Protein AF-A0A529M7X3-F1 (afdb_monomer)

Mean predicted aligned error: 7.52 Å

pLDDT: mean 83.9, std 5.98, range [56.28, 91.5]

Radius of gyration: 19.2 Å; Cα contacts (8 Å, |Δi|>4): 50; chains: 1; bounding box: 50×34×47 Å

Structure (mmCIF, N/CA/C/O backbone):
data_AF-A0A529M7X3-F1
#
_entry.id   AF-A0A529M7X3-F1
#
loop_
_atom_site.group_PDB
_atom_site.id
_atom_site.type_symbol
_atom_site.label_atom_id
_atom_site.label_alt_id
_atom_site.label_comp_id
_atom_site.label_asym_id
_atom_site.label_entity_id
_atom_site.label_seq_id
_atom_site.pdbx_PDB_ins_code
_atom_site.Cartn_x
_atom_site.Cartn_y
_atom_site.Cartn_z
_atom_site.occupancy
_atom_site.B_iso_or_equiv
_atom_site.auth_seq_id
_atom_site.auth_comp_id
_atom_site.auth_asym_id
_atom_site.auth_atom_id
_atom_site.pdbx_PDB_model_num
ATOM 1 N N . MET A 1 1 ? -24.847 9.135 14.901 1.00 61.00 1 MET A N 1
ATOM 2 C CA . MET A 1 1 ? -24.139 7.971 14.310 1.00 61.00 1 MET A CA 1
ATOM 3 C C . MET A 1 1 ? -24.083 7.986 12.780 1.00 61.00 1 MET A C 1
ATOM 5 O O . MET A 1 1 ? -23.051 7.613 12.243 1.00 61.00 1 MET A O 1
ATOM 9 N N . ALA A 1 2 ? -25.117 8.455 12.066 1.00 72.12 2 ALA A N 1
ATOM 10 C CA . ALA A 1 2 ? -25.118 8.486 10.595 1.00 72.12 2 ALA A CA 1
ATOM 11 C C . ALA A 1 2 ? -23.957 9.291 9.964 1.00 72.12 2 ALA A C 1
ATOM 13 O O . ALA A 1 2 ? -23.394 8.851 8.969 1.00 72.12 2 ALA A O 1
ATOM 14 N N . GLY A 1 3 ? -23.546 10.415 10.570 1.00 81.12 3 GLY A N 1
ATOM 15 C CA . GLY A 1 3 ? -22.423 11.227 10.072 1.00 81.12 3 GLY A CA 1
ATOM 16 C C . GLY A 1 3 ? -21.061 10.520 10.128 1.00 81.12 3 GLY A C 1
ATOM 17 O O . GLY A 1 3 ? -20.317 10.549 9.155 1.00 81.12 3 GLY A O 1
ATOM 18 N N . LEU A 1 4 ? -20.764 9.808 11.222 1.00 80.44 4 LEU A N 1
ATOM 19 C CA . LEU A 1 4 ? -19.518 9.038 11.367 1.00 80.44 4 LEU A CA 1
ATOM 20 C C . LEU A 1 4 ? -19.457 7.867 10.376 1.00 80.44 4 LEU A C 1
ATOM 22 O O . LEU A 1 4 ? -18.415 7.596 9.785 1.00 80.44 4 LEU A O 1
ATOM 26 N N . LEU A 1 5 ? -20.598 7.214 10.138 1.00 81.06 5 LEU A N 1
ATOM 27 C CA . LEU A 1 5 ? -20.712 6.145 9.144 1.00 81.06 5 LEU A CA 1
ATOM 28 C C . LEU A 1 5 ? -20.571 6.673 7.708 1.00 81.06 5 LEU A C 1
ATOM 30 O O . LEU A 1 5 ? -19.985 6.000 6.863 1.00 81.06 5 LEU A O 1
ATOM 34 N N . ALA A 1 6 ? -21.078 7.873 7.417 1.00 81.62 6 ALA A N 1
ATOM 35 C CA . ALA A 1 6 ? -20.906 8.510 6.111 1.00 81.62 6 ALA A CA 1
ATOM 36 C C . ALA A 1 6 ? -19.438 8.892 5.847 1.00 81.62 6 ALA A C 1
ATOM 38 O O . ALA A 1 6 ? -18.939 8.692 4.736 1.00 81.62 6 ALA A O 1
ATOM 39 N N . LEU A 1 7 ? -18.733 9.377 6.874 1.00 85.12 7 LEU A N 1
ATOM 40 C CA . LEU A 1 7 ? -17.304 9.683 6.802 1.00 85.12 7 LEU A CA 1
ATOM 41 C C . LEU A 1 7 ? -16.473 8.420 6.527 1.00 85.12 7 LEU A C 1
ATOM 43 O O . LEU A 1 7 ? -15.703 8.398 5.570 1.00 85.12 7 LEU A O 1
ATOM 47 N N . SER A 1 8 ? -16.702 7.343 7.287 1.00 85.25 8 SER A N 1
ATOM 48 C CA . SER A 1 8 ? -16.041 6.046 7.067 1.00 85.25 8 SER A CA 1
ATOM 49 C C . SER A 1 8 ? -16.250 5.529 5.642 1.00 85.25 8 SER A C 1
ATOM 51 O O . SER A 1 8 ? -15.278 5.219 4.961 1.00 85.25 8 SER A O 1
ATOM 53 N N . ARG A 1 9 ? -17.486 5.552 5.126 1.00 84.25 9 ARG A N 1
ATOM 54 C CA . ARG A 1 9 ? -17.767 5.126 3.743 1.00 84.25 9 ARG A CA 1
ATOM 55 C C . ARG A 1 9 ? -17.049 5.971 2.695 1.00 84.25 9 ARG A C 1
ATOM 57 O O . ARG A 1 9 ? -16.727 5.471 1.622 1.00 84.25 9 ARG A O 1
ATOM 64 N N . THR A 1 10 ? -16.836 7.255 2.972 1.00 85.62 10 THR A N 1
ATOM 65 C CA . THR A 1 10 ? -16.115 8.147 2.058 1.00 85.62 10 THR A CA 1
ATOM 66 C C . THR A 1 10 ? -14.634 7.783 2.018 1.00 85.62 10 THR A C 1
ATOM 68 O O . THR A 1 10 ? -14.084 7.614 0.932 1.00 85.62 10 THR A O 1
ATOM 71 N N . ILE A 1 11 ? -14.020 7.569 3.184 1.00 84.88 11 ILE A N 1
ATOM 72 C CA . ILE A 1 11 ? -12.630 7.106 3.305 1.00 84.88 11 ILE A CA 1
ATOM 73 C C . ILE A 1 11 ? -12.457 5.755 2.599 1.00 84.88 11 ILE A C 1
ATOM 75 O O . ILE A 1 11 ? -11.538 5.578 1.803 1.00 84.88 11 ILE A O 1
ATOM 79 N N . ASP A 1 12 ? -13.395 4.833 2.805 1.00 84.38 12 ASP A N 1
ATOM 80 C CA . ASP A 1 12 ? -13.380 3.508 2.189 1.00 84.38 12 ASP A CA 1
ATOM 81 C C . ASP A 1 12 ? -13.433 3.547 0.660 1.00 84.38 12 ASP A C 1
ATOM 83 O O . ASP A 1 12 ? -12.775 2.728 0.013 1.00 84.38 12 ASP A O 1
ATOM 87 N N . ARG A 1 13 ? -14.201 4.482 0.084 1.00 85.31 13 ARG A N 1
ATOM 88 C CA . ARG A 1 13 ? -14.265 4.689 -1.372 1.00 85.31 13 ARG A CA 1
ATOM 89 C C . ARG A 1 13 ? -12.984 5.298 -1.918 1.00 85.31 13 ARG A C 1
ATOM 91 O O . ARG A 1 13 ? -12.539 4.893 -2.987 1.00 85.31 13 ARG A O 1
ATOM 98 N N . ILE A 1 14 ? -12.402 6.259 -1.202 1.00 86.62 14 ILE A N 1
ATOM 99 C CA . ILE A 1 14 ? -11.127 6.871 -1.591 1.00 86.62 14 ILE A CA 1
ATOM 100 C C . ILE A 1 14 ? -10.028 5.802 -1.587 1.00 86.62 14 ILE A C 1
ATOM 102 O O . ILE A 1 14 ? -9.314 5.667 -2.578 1.00 86.62 14 ILE A O 1
ATOM 106 N N . ASN A 1 15 ? -9.959 4.980 -0.538 1.00 85.38 15 ASN A N 1
ATOM 107 C CA . ASN A 1 15 ? -9.000 3.878 -0.447 1.00 85.38 15 ASN A CA 1
ATOM 108 C C . ASN A 1 15 ? -9.199 2.837 -1.558 1.00 85.38 15 ASN A C 1
ATOM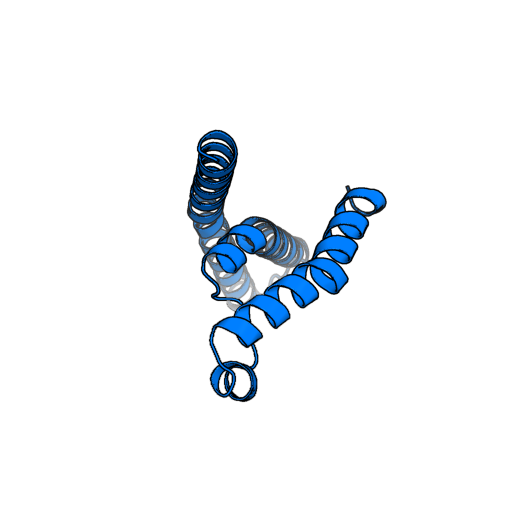 110 O O . ASN A 1 15 ? -8.221 2.381 -2.144 1.00 85.38 15 ASN A O 1
ATOM 114 N N . GLU A 1 16 ? -10.444 2.483 -1.894 1.00 85.56 16 GLU A N 1
ATOM 115 C CA . GLU A 1 16 ? -10.741 1.594 -3.030 1.00 85.56 16 GLU A CA 1
ATOM 116 C C . GLU A 1 16 ? -10.317 2.179 -4.373 1.00 85.56 16 GLU A C 1
ATOM 118 O O . GLU A 1 16 ? -9.774 1.464 -5.217 1.00 85.56 16 GLU A O 1
ATOM 123 N N . PHE A 1 17 ? -10.573 3.469 -4.584 1.00 86.81 17 PHE A N 1
ATOM 124 C CA . PHE A 1 17 ? -10.180 4.153 -5.806 1.00 86.81 17 PHE A CA 1
ATOM 125 C C . PHE A 1 17 ? -8.658 4.149 -5.940 1.00 86.81 17 PHE A C 1
ATOM 127 O O . PHE A 1 17 ? -8.139 3.642 -6.933 1.00 86.81 17 PHE A O 1
ATOM 134 N N . ILE A 1 18 ? -7.946 4.629 -4.917 1.00 85.06 18 ILE A N 1
ATOM 135 C CA . ILE A 1 18 ? -6.480 4.671 -4.899 1.00 85.06 18 ILE A CA 1
ATOM 136 C C . ILE A 1 18 ? -5.910 3.265 -5.101 1.00 85.06 18 ILE A C 1
ATOM 138 O O . ILE A 1 18 ? -5.131 3.065 -6.028 1.00 85.06 18 ILE A O 1
ATOM 142 N N . GLY A 1 19 ? -6.352 2.271 -4.325 1.00 82.50 19 GLY A N 1
ATOM 143 C CA . GLY A 1 19 ? -5.864 0.893 -4.439 1.00 82.50 19 GLY A CA 1
ATOM 144 C C . GLY A 1 19 ? -6.051 0.300 -5.838 1.00 82.50 19 GLY A C 1
ATOM 145 O O . GLY A 1 19 ? -5.143 -0.338 -6.375 1.00 82.50 19 GLY A O 1
ATOM 146 N N . ARG A 1 20 ? -7.191 0.574 -6.487 1.00 83.56 20 ARG A N 1
ATOM 147 C CA . ARG A 1 20 ? -7.461 0.096 -7.850 1.00 83.56 20 ARG A CA 1
ATOM 148 C C . ARG A 1 20 ? -6.510 0.711 -8.873 1.00 83.56 20 ARG A C 1
ATOM 150 O O . ARG A 1 20 ? -6.027 -0.003 -9.746 1.00 83.56 20 ARG A O 1
ATOM 157 N N . TRP A 1 21 ? -6.204 2.000 -8.763 1.00 86.19 21 TRP A N 1
ATOM 158 C CA . TRP A 1 21 ? -5.262 2.661 -9.674 1.00 86.19 21 TRP A CA 1
ATOM 159 C C . TRP A 1 21 ? -3.812 2.281 -9.393 1.00 86.19 21 TRP A C 1
ATOM 161 O O . TRP A 1 21 ? -3.039 2.072 -10.323 1.00 86.19 21 TRP A O 1
ATOM 171 N N . VAL A 1 22 ? -3.456 2.106 -8.124 1.00 85.88 22 VAL A N 1
ATOM 172 C CA . VAL A 1 22 ? -2.113 1.697 -7.702 1.00 85.88 22 VAL A CA 1
ATOM 173 C C . VAL A 1 22 ? -1.765 0.292 -8.191 1.00 85.88 22 VAL A C 1
ATOM 175 O O . VAL A 1 22 ? -0.605 0.028 -8.495 1.00 85.88 22 VAL A O 1
ATOM 178 N N . SER A 1 23 ? -2.749 -0.594 -8.372 1.00 82.00 23 SER A N 1
ATOM 179 C CA . SER A 1 23 ? -2.499 -1.916 -8.964 1.00 82.00 23 SER A CA 1
ATOM 180 C C . SER A 1 23 ? -1.844 -1.844 -10.357 1.00 82.00 23 SER A C 1
ATOM 182 O O . SER A 1 23 ? -1.025 -2.697 -10.701 1.00 82.00 23 SER A O 1
ATOM 184 N N . TRP A 1 24 ? -2.090 -0.773 -11.121 1.00 87.00 24 TRP A N 1
ATOM 185 C CA . TRP A 1 24 ? -1.414 -0.528 -12.398 1.00 87.00 24 TRP A CA 1
ATOM 186 C C . TRP A 1 24 ? 0.061 -0.142 -12.244 1.00 87.00 24 TRP A C 1
ATOM 188 O O . TRP A 1 24 ? 0.862 -0.477 -13.116 1.00 87.00 24 TRP A O 1
ATOM 198 N N . LEU A 1 25 ? 0.454 0.503 -11.137 1.00 85.56 25 LEU A N 1
ATOM 199 C CA . LEU A 1 25 ? 1.868 0.781 -10.846 1.00 85.56 25 LEU A CA 1
ATOM 200 C C . LEU A 1 25 ? 2.653 -0.512 -10.622 1.00 85.56 25 LEU A C 1
ATOM 202 O O . LEU A 1 25 ? 3.806 -0.599 -11.037 1.00 85.56 25 LEU A O 1
ATOM 206 N N . ILE A 1 26 ? 2.026 -1.532 -10.029 1.00 86.50 26 ILE A N 1
ATOM 207 C CA . ILE A 1 26 ? 2.643 -2.855 -9.866 1.00 86.50 26 ILE A CA 1
ATOM 208 C C . ILE A 1 26 ? 2.870 -3.497 -11.236 1.00 86.50 26 ILE A C 1
ATOM 210 O O . ILE A 1 26 ? 3.964 -3.990 -11.506 1.00 86.50 26 ILE A O 1
ATOM 214 N N . LEU A 1 27 ? 1.874 -3.446 -12.127 1.00 89.12 27 LEU A N 1
ATOM 215 C CA . LEU A 1 27 ? 2.033 -3.944 -13.495 1.00 89.12 27 LEU A CA 1
ATOM 216 C C . LEU A 1 27 ? 3.177 -3.221 -14.220 1.00 89.12 27 LEU A C 1
ATOM 218 O O . LEU A 1 27 ? 4.023 -3.869 -14.835 1.00 89.12 27 LEU A O 1
ATOM 222 N N . LEU A 1 28 ? 3.245 -1.893 -14.099 1.00 89.38 28 LEU A N 1
ATOM 223 C CA . LEU A 1 28 ? 4.335 -1.097 -14.658 1.00 89.38 28 LEU A CA 1
ATOM 224 C C . LEU A 1 28 ? 5.696 -1.514 -14.079 1.00 89.38 28 LEU A C 1
ATOM 226 O O . LEU A 1 28 ? 6.639 -1.717 -14.839 1.00 89.38 28 LEU A O 1
ATOM 230 N N . ALA A 1 29 ? 5.797 -1.702 -12.761 1.00 87.56 29 ALA A N 1
ATOM 231 C CA . ALA A 1 29 ? 7.024 -2.152 -12.106 1.00 87.56 29 ALA A CA 1
ATOM 232 C C . ALA A 1 29 ? 7.484 -3.525 -12.625 1.00 87.56 29 ALA A C 1
ATOM 234 O O . ALA A 1 29 ? 8.672 -3.712 -12.891 1.00 87.56 29 ALA A O 1
ATOM 235 N N . ILE A 1 30 ? 6.552 -4.462 -12.838 1.00 89.81 30 ILE A N 1
ATOM 236 C CA . ILE A 1 30 ? 6.839 -5.784 -13.417 1.00 89.81 30 ILE A CA 1
ATOM 237 C C . ILE A 1 30 ? 7.369 -5.646 -14.847 1.00 89.81 30 ILE A C 1
ATOM 239 O O . ILE A 1 30 ? 8.370 -6.277 -15.183 1.00 89.81 30 ILE A O 1
ATOM 243 N N . LEU A 1 31 ? 6.747 -4.807 -15.681 1.00 91.50 31 LEU A N 1
ATOM 244 C CA . LEU A 1 31 ? 7.198 -4.578 -17.058 1.00 91.50 31 LEU A CA 1
ATOM 245 C C . LEU A 1 31 ? 8.596 -3.951 -17.104 1.00 91.50 31 LEU A C 1
ATOM 247 O O . LEU A 1 31 ? 9.441 -4.398 -17.879 1.00 91.50 31 LEU A O 1
ATOM 251 N N . VAL A 1 32 ? 8.867 -2.965 -16.245 1.00 89.25 32 VAL A N 1
ATOM 252 C CA . VAL A 1 32 ? 10.198 -2.351 -16.115 1.00 89.25 32 VAL A CA 1
ATOM 253 C C . VAL A 1 32 ? 11.224 -3.385 -15.634 1.00 89.25 32 VAL A C 1
ATOM 255 O O . VAL A 1 32 ? 12.345 -3.418 -16.142 1.00 89.25 32 VAL A O 1
ATOM 258 N N . SER A 1 33 ? 10.849 -4.262 -14.698 1.00 87.38 33 SER A N 1
ATOM 259 C CA . SER A 1 33 ? 11.718 -5.333 -14.195 1.00 87.38 33 SER A CA 1
ATOM 260 C C . SER A 1 33 ? 12.040 -6.386 -15.250 1.00 87.38 33 SER A C 1
ATOM 262 O O . SER A 1 33 ? 13.214 -6.689 -15.483 1.00 87.38 33 SER A O 1
ATOM 264 N N . ALA A 1 34 ? 11.024 -6.867 -15.964 1.00 89.62 34 ALA A N 1
ATOM 265 C CA . ALA A 1 34 ? 11.188 -7.801 -17.069 1.00 89.62 34 ALA A CA 1
ATOM 266 C C . ALA A 1 34 ? 12.020 -7.188 -18.206 1.00 89.62 34 ALA A C 1
ATOM 268 O O . ALA A 1 34 ? 12.956 -7.822 -18.690 1.00 89.62 34 ALA A O 1
ATOM 269 N N . GLY A 1 35 ? 11.739 -5.936 -18.586 1.00 88.50 35 GLY A N 1
ATOM 270 C CA . GLY A 1 35 ? 12.499 -5.207 -19.601 1.00 88.50 35 GLY A CA 1
ATOM 271 C C . GLY A 1 35 ? 13.973 -5.066 -19.227 1.00 88.50 35 GLY A C 1
ATOM 272 O O . GLY A 1 35 ? 14.844 -5.412 -20.025 1.00 88.50 35 GLY A O 1
ATOM 273 N N . ASN A 1 36 ? 14.265 -4.658 -17.988 1.00 87.50 36 ASN A N 1
ATOM 274 C CA . ASN A 1 36 ? 15.639 -4.565 -17.496 1.00 87.50 36 ASN A CA 1
ATOM 275 C C . ASN A 1 36 ? 16.351 -5.931 -17.513 1.00 87.50 36 ASN A C 1
ATOM 277 O O . ASN A 1 36 ? 17.506 -6.024 -17.921 1.00 87.50 36 ASN A O 1
ATOM 281 N N . ALA A 1 37 ? 15.664 -7.011 -17.122 1.00 87.06 37 ALA A N 1
ATOM 282 C CA . ALA A 1 37 ? 16.233 -8.359 -17.137 1.00 87.06 37 ALA A CA 1
ATOM 283 C C . ALA A 1 37 ? 16.565 -8.846 -18.559 1.00 87.06 37 ALA A C 1
ATOM 285 O O . ALA A 1 37 ? 17.638 -9.416 -18.774 1.00 87.06 37 ALA A O 1
ATOM 286 N N . VAL A 1 38 ? 15.680 -8.592 -19.531 1.00 90.12 38 VAL A N 1
ATOM 287 C CA . VAL A 1 38 ? 15.908 -8.931 -20.945 1.00 90.12 38 VAL A CA 1
ATOM 288 C C . VAL A 1 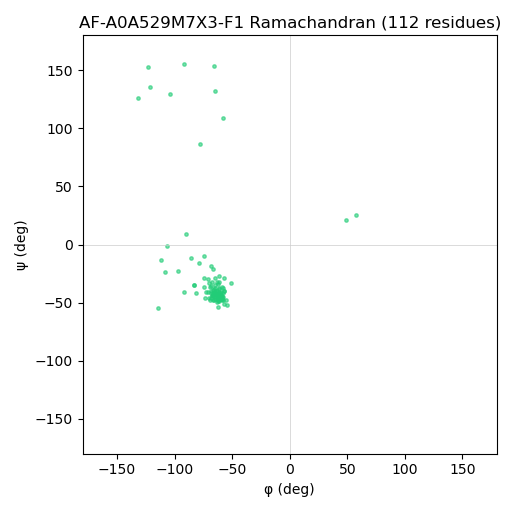38 ? 17.073 -8.124 -21.508 1.00 90.12 38 VAL A C 1
ATOM 290 O O . VAL A 1 38 ? 17.972 -8.708 -22.111 1.00 90.12 38 VAL A O 1
ATOM 293 N N . ILE A 1 39 ? 17.103 -6.809 -21.267 1.00 87.19 39 ILE A N 1
ATOM 294 C CA . ILE A 1 39 ? 18.178 -5.934 -21.752 1.00 87.19 39 ILE A CA 1
ATOM 295 C C . ILE A 1 39 ? 19.526 -6.389 -21.198 1.00 87.19 39 ILE A C 1
ATOM 297 O O . ILE A 1 39 ? 20.472 -6.586 -21.959 1.00 87.19 39 ILE A O 1
ATOM 301 N N . ARG A 1 40 ? 19.588 -6.655 -19.892 1.00 86.50 40 ARG A N 1
ATOM 302 C CA . ARG A 1 40 ? 20.808 -7.129 -19.242 1.00 86.50 40 ARG A CA 1
ATOM 303 C C . ARG A 1 40 ? 21.257 -8.490 -19.768 1.00 86.50 40 ARG A C 1
ATOM 305 O O . ARG A 1 40 ? 22.448 -8.754 -19.809 1.00 86.50 40 ARG A O 1
ATOM 312 N N . LYS A 1 41 ? 20.330 -9.368 -20.167 1.00 87.56 41 LYS A N 1
ATOM 313 C CA . LYS A 1 41 ? 20.682 -10.706 -20.659 1.00 87.56 41 LYS A CA 1
ATOM 314 C C . LYS A 1 41 ? 21.071 -10.734 -22.138 1.00 87.56 41 LYS A C 1
ATOM 316 O O . LYS A 1 41 ? 21.915 -11.544 -22.508 1.00 87.56 41 LYS A O 1
ATOM 321 N N . VAL A 1 42 ? 20.440 -9.904 -22.968 1.00 89.94 42 VAL A N 1
ATOM 322 C CA . VAL A 1 42 ? 20.635 -9.896 -24.429 1.00 89.94 42 VAL A CA 1
ATOM 323 C C . VAL A 1 42 ? 21.730 -8.920 -24.849 1.00 89.94 42 VAL A C 1
ATOM 325 O O . VAL A 1 42 ? 22.526 -9.242 -25.724 1.00 89.94 42 VAL A O 1
ATOM 328 N N . PHE A 1 43 ? 21.777 -7.743 -24.227 1.00 83.19 43 PHE A N 1
ATOM 329 C CA . PHE A 1 43 ? 22.679 -6.655 -24.611 1.00 83.19 43 PHE A CA 1
ATOM 330 C C . PHE A 1 43 ? 23.841 -6.453 -23.628 1.00 83.19 43 PHE A C 1
ATOM 332 O O . PHE A 1 43 ? 24.646 -5.554 -23.845 1.00 83.19 43 PHE A O 1
ATOM 339 N N . ASP A 1 44 ? 23.904 -7.242 -22.546 1.00 78.94 44 ASP A N 1
ATOM 340 C CA . ASP A 1 44 ? 24.904 -7.169 -21.459 1.00 78.94 44 ASP A CA 1
ATOM 341 C C . ASP A 1 44 ? 25.114 -5.752 -20.887 1.00 78.94 44 ASP A C 1
ATOM 343 O O . ASP A 1 44 ? 26.129 -5.422 -20.279 1.00 78.94 44 ASP A O 1
ATOM 347 N N . THR A 1 45 ? 24.121 -4.881 -21.084 1.00 76.44 45 THR A N 1
ATOM 348 C CA . THR A 1 45 ? 24.135 -3.504 -20.611 1.00 76.44 45 THR A CA 1
ATOM 349 C C . THR A 1 45 ? 23.235 -3.403 -19.389 1.00 76.44 45 THR A C 1
ATOM 351 O O . THR A 1 45 ? 22.096 -3.873 -19.383 1.00 76.44 45 THR A O 1
ATOM 354 N N . SER A 1 46 ? 23.764 -2.818 -18.320 1.00 72.25 46 SER A N 1
ATOM 355 C CA . SER A 1 46 ? 23.057 -2.628 -17.058 1.00 72.25 46 SER A CA 1
ATOM 356 C C . SER A 1 46 ? 23.240 -1.183 -16.629 1.00 72.25 46 SER A C 1
ATOM 358 O O . SER A 1 46 ? 24.367 -0.708 -16.522 1.00 72.25 46 SER A O 1
ATOM 360 N N . SER A 1 47 ? 22.138 -0.486 -16.366 1.00 75.88 47 SER A N 1
ATOM 361 C CA . SER A 1 47 ? 22.168 0.870 -15.821 1.00 75.88 47 SER A CA 1
ATOM 362 C C . SER A 1 47 ? 21.416 0.911 -14.496 1.00 75.88 47 SER A C 1
ATOM 364 O O . SER A 1 47 ? 20.319 0.360 -14.374 1.00 75.88 47 SER A O 1
ATOM 366 N N . ASN A 1 48 ? 22.011 1.580 -13.507 1.00 81.44 48 ASN A N 1
ATOM 367 C CA . ASN A 1 48 ? 21.436 1.725 -12.168 1.00 81.44 48 ASN A CA 1
ATOM 368 C C . ASN A 1 48 ? 20.091 2.459 -12.189 1.00 81.44 48 ASN A C 1
ATOM 370 O O . ASN A 1 48 ? 19.234 2.159 -11.365 1.00 81.44 48 ASN A O 1
ATOM 374 N N . ALA A 1 49 ? 19.853 3.325 -13.178 1.00 82.19 49 ALA A N 1
ATOM 375 C CA . ALA A 1 49 ? 18.593 4.054 -13.308 1.00 82.19 49 ALA A CA 1
ATOM 376 C C . ALA A 1 49 ? 17.374 3.119 -13.432 1.00 82.19 49 ALA A C 1
ATOM 378 O O . ALA A 1 49 ? 16.317 3.400 -12.872 1.00 82.19 49 ALA A O 1
ATOM 379 N N . TRP A 1 50 ? 17.516 1.976 -14.116 1.00 80.69 50 TRP A N 1
ATOM 380 C CA . TRP A 1 50 ? 16.430 0.995 -14.244 1.00 80.69 50 TRP A CA 1
ATOM 381 C C . TRP A 1 50 ? 16.131 0.280 -12.928 1.00 80.69 50 TRP A C 1
ATOM 383 O O . TRP A 1 50 ? 14.979 -0.064 -12.668 1.00 80.69 50 TRP A O 1
ATOM 393 N N . LEU A 1 51 ? 17.155 0.055 -12.102 1.00 82.75 51 LEU A N 1
ATOM 394 C CA . LEU A 1 51 ? 17.000 -0.546 -10.779 1.00 82.75 51 LEU A CA 1
ATOM 395 C C . LEU A 1 51 ? 16.372 0.446 -9.800 1.00 82.75 51 LEU A C 1
ATOM 397 O O . LEU A 1 51 ? 15.416 0.093 -9.115 1.00 82.75 51 LEU A O 1
ATOM 401 N N . GLU A 1 52 ? 16.845 1.689 -9.781 1.00 86.38 52 GLU A N 1
ATOM 402 C CA . GLU A 1 52 ? 16.272 2.745 -8.943 1.00 86.38 52 GLU A CA 1
ATOM 403 C C . GLU A 1 52 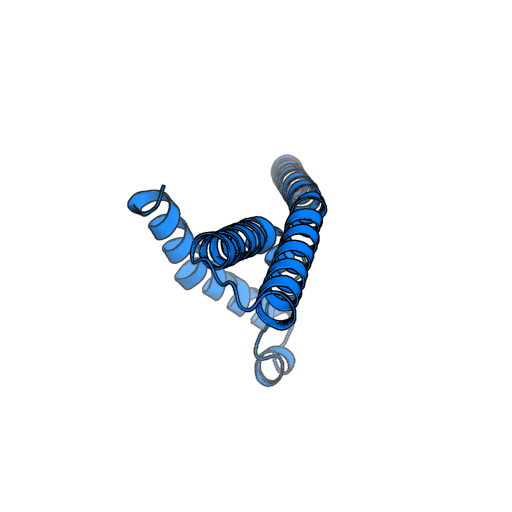? 14.801 2.995 -9.286 1.00 86.38 52 GLU A C 1
ATOM 405 O O . GLU A 1 52 ? 13.958 3.041 -8.391 1.00 86.38 52 GLU A O 1
ATOM 410 N N . LEU A 1 53 ? 14.455 3.052 -10.577 1.00 86.56 53 LEU A N 1
ATOM 411 C CA . LEU A 1 53 ? 13.066 3.198 -11.014 1.00 86.56 53 LEU A CA 1
ATOM 412 C C . LEU A 1 53 ? 12.170 2.067 -10.485 1.00 86.56 53 LEU A C 1
ATOM 414 O O . LEU A 1 53 ? 11.057 2.330 -10.036 1.00 86.56 53 LEU A O 1
ATOM 418 N N . GLN A 1 54 ? 12.646 0.819 -10.501 1.00 85.88 54 GLN A N 1
ATOM 419 C CA . GLN A 1 54 ? 11.894 -0.313 -9.943 1.00 85.88 54 GLN A CA 1
ATOM 420 C C . GLN A 1 54 ? 11.675 -0.159 -8.440 1.00 85.88 54 GLN A C 1
ATOM 422 O O . GLN A 1 54 ? 10.565 -0.394 -7.964 1.00 85.88 54 GLN A O 1
ATOM 427 N N . TRP A 1 55 ? 12.704 0.266 -7.705 1.00 86.19 55 TRP A N 1
ATOM 428 C CA . TRP A 1 55 ? 12.612 0.503 -6.266 1.00 86.19 55 TRP A CA 1
ATOM 429 C C . TRP A 1 55 ? 11.598 1.597 -5.934 1.00 86.19 55 TRP A C 1
ATOM 431 O O . TRP A 1 55 ? 10.745 1.392 -5.069 1.00 86.19 55 TRP A O 1
ATOM 441 N N . TYR A 1 56 ? 11.625 2.721 -6.654 1.00 87.94 56 TYR A N 1
ATOM 442 C CA . TYR A 1 56 ? 10.666 3.806 -6.442 1.00 87.94 56 TYR A CA 1
ATOM 443 C C . TYR A 1 56 ? 9.239 3.407 -6.819 1.00 87.94 56 TYR A C 1
ATOM 445 O O . TYR A 1 56 ? 8.313 3.688 -6.059 1.00 87.94 56 TYR A O 1
ATOM 453 N N . LEU A 1 57 ? 9.045 2.716 -7.948 1.00 86.94 57 LEU A N 1
ATOM 454 C CA . LEU A 1 57 ? 7.723 2.231 -8.356 1.00 86.94 57 LEU A CA 1
ATOM 455 C C . LEU A 1 57 ? 7.153 1.233 -7.347 1.00 86.94 57 LEU A C 1
ATOM 457 O O . LEU A 1 57 ? 5.977 1.324 -6.994 1.00 86.94 57 LEU A O 1
ATOM 461 N N . PHE A 1 58 ? 7.979 0.310 -6.854 1.00 86.25 58 PHE A N 1
ATOM 462 C CA . PHE A 1 58 ? 7.559 -0.665 -5.855 1.00 86.25 58 PHE A CA 1
ATOM 463 C C . PHE A 1 58 ? 7.245 0.000 -4.510 1.00 86.25 58 PHE A C 1
ATOM 465 O O . PHE A 1 58 ? 6.202 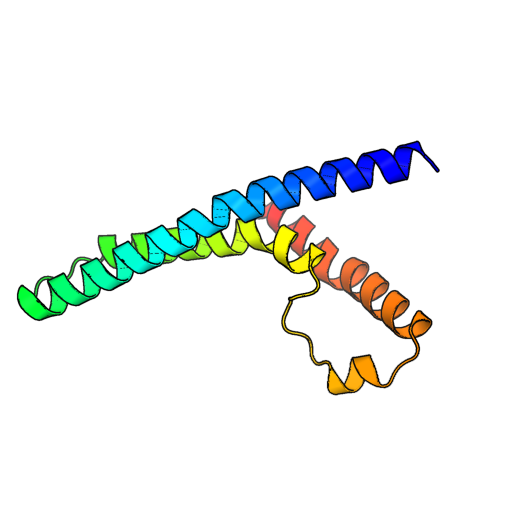-0.280 -3.922 1.00 86.25 58 PHE A O 1
ATOM 472 N N . GLY A 1 59 ? 8.091 0.929 -4.053 1.00 86.44 59 GLY A N 1
ATOM 473 C CA . GLY A 1 59 ? 7.857 1.696 -2.829 1.00 86.44 59 GLY A CA 1
ATOM 474 C C . GLY A 1 59 ? 6.575 2.527 -2.899 1.00 86.44 59 GLY A C 1
ATOM 475 O O . GLY A 1 59 ? 5.749 2.463 -1.989 1.00 86.44 59 GLY A O 1
ATOM 476 N N . ALA A 1 60 ? 6.357 3.239 -4.008 1.00 86.50 60 ALA A N 1
ATOM 477 C CA . ALA A 1 60 ? 5.130 3.996 -4.240 1.00 86.50 60 ALA A CA 1
ATOM 478 C C . ALA A 1 60 ? 3.900 3.079 -4.261 1.00 86.50 60 ALA A C 1
ATOM 480 O O . ALA A 1 60 ? 2.893 3.383 -3.620 1.00 86.50 60 ALA A O 1
ATOM 481 N N . ALA A 1 61 ? 3.986 1.936 -4.948 1.00 86.94 61 ALA A N 1
ATOM 482 C CA . ALA A 1 61 ? 2.889 0.983 -5.000 1.00 86.94 61 ALA A CA 1
ATOM 483 C C . ALA A 1 61 ? 2.549 0.419 -3.614 1.00 86.94 61 ALA A C 1
ATOM 485 O O . ALA A 1 61 ? 1.378 0.376 -3.242 1.00 86.94 61 ALA A O 1
ATOM 486 N N . PHE A 1 62 ? 3.557 0.040 -2.829 1.00 84.44 62 PHE A N 1
ATOM 487 C CA . PHE A 1 62 ? 3.357 -0.515 -1.494 1.00 84.44 62 PHE A CA 1
ATOM 488 C C . PHE A 1 62 ? 2.754 0.514 -0.533 1.00 84.44 62 PHE A C 1
ATOM 490 O O . PHE A 1 62 ? 1.750 0.235 0.120 1.00 84.44 62 PHE A O 1
ATOM 497 N N . MET A 1 63 ? 3.308 1.729 -0.495 1.00 85.56 63 MET A N 1
ATOM 498 C CA . MET A 1 63 ? 2.835 2.786 0.404 1.00 85.56 63 MET A CA 1
ATOM 499 C C . MET A 1 63 ? 1.409 3.234 0.077 1.00 85.56 63 MET A C 1
ATOM 501 O O . MET A 1 63 ? 0.592 3.396 0.983 1.00 85.56 63 MET A O 1
ATOM 505 N N . LEU A 1 64 ? 1.077 3.389 -1.208 1.00 84.56 64 LEU A N 1
ATOM 506 C CA . LEU A 1 64 ? -0.265 3.804 -1.625 1.00 84.56 64 LEU A CA 1
ATOM 507 C C . LEU A 1 64 ? -1.300 2.673 -1.495 1.00 84.56 64 LEU A C 1
ATOM 509 O O . LEU A 1 64 ? -2.477 2.945 -1.257 1.00 84.56 64 LEU A O 1
ATOM 513 N N . ALA A 1 65 ? -0.886 1.408 -1.620 1.00 85.12 65 ALA A N 1
ATOM 514 C CA . ALA A 1 65 ? -1.763 0.251 -1.431 1.00 85.12 65 ALA A CA 1
ATOM 515 C C . ALA A 1 65 ? -1.888 -0.198 0.037 1.00 85.12 65 ALA A C 1
ATOM 517 O O . ALA A 1 65 ? -2.776 -0.996 0.347 1.00 85.12 65 ALA A O 1
ATOM 518 N N . ALA A 1 66 ? -1.053 0.302 0.955 1.00 83.25 66 ALA A N 1
ATOM 519 C CA . ALA A 1 66 ? -1.059 -0.097 2.366 1.00 83.25 66 ALA A CA 1
ATOM 520 C C . ALA A 1 66 ? -2.420 0.151 3.042 1.00 83.25 66 ALA A C 1
ATOM 522 O O . ALA A 1 66 ? -2.970 -0.731 3.698 1.00 83.25 66 ALA A O 1
ATOM 523 N N . ALA A 1 67 ? -3.031 1.319 2.822 1.00 82.19 67 ALA A N 1
ATOM 524 C CA . ALA A 1 67 ? -4.352 1.628 3.379 1.00 82.19 67 ALA A CA 1
ATOM 525 C C . ALA A 1 67 ? -5.458 0.717 2.810 1.00 82.19 67 ALA A C 1
ATOM 527 O O . ALA A 1 67 ? -6.363 0.293 3.530 1.00 82.19 67 ALA A O 1
ATOM 528 N N . TYR A 1 68 ? -5.368 0.383 1.519 1.00 82.81 68 TYR A N 1
ATOM 529 C CA . TYR A 1 68 ? -6.315 -0.505 0.847 1.00 82.81 68 TYR A CA 1
ATOM 530 C C . TYR A 1 68 ? -6.200 -1.954 1.347 1.00 82.81 68 TYR A C 1
ATOM 532 O O . TYR A 1 68 ? -7.200 -2.582 1.684 1.00 82.81 68 TYR A O 1
ATOM 540 N N . THR A 1 69 ? -4.980 -2.472 1.462 1.00 81.00 69 THR A N 1
ATOM 541 C CA . THR A 1 69 ? -4.716 -3.829 1.971 1.00 81.00 69 THR A CA 1
ATOM 542 C C . THR A 1 69 ? -5.059 -3.969 3.454 1.00 81.00 69 THR A C 1
ATOM 544 O O . THR A 1 69 ? -5.514 -5.031 3.880 1.00 81.00 69 THR A O 1
ATOM 547 N N . LEU A 1 70 ? -4.904 -2.904 4.250 1.00 82.56 70 LEU A N 1
ATOM 548 C CA . LEU A 1 70 ? -5.349 -2.883 5.645 1.00 82.56 70 LEU A CA 1
ATOM 549 C C . LEU A 1 70 ? -6.875 -2.963 5.743 1.00 82.56 70 LEU A C 1
ATOM 551 O O . LEU A 1 70 ? -7.398 -3.768 6.510 1.00 82.56 70 LEU A O 1
ATOM 555 N N . LYS A 1 71 ? -7.594 -2.195 4.914 1.00 80.38 71 LYS A N 1
ATOM 556 C CA . LYS A 1 71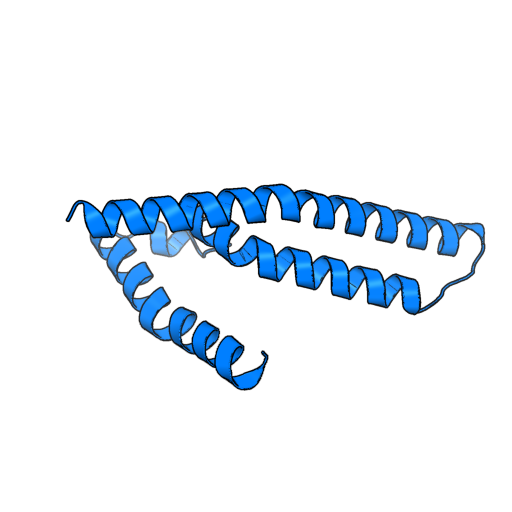 ? -9.060 -2.264 4.821 1.00 80.38 71 LYS A CA 1
ATOM 557 C C . LYS A 1 71 ? -9.541 -3.679 4.478 1.00 80.38 71 LYS A C 1
ATOM 559 O O . LYS A 1 71 ? -10.534 -4.143 5.037 1.00 80.38 71 LYS A O 1
ATOM 564 N N . GLN A 1 72 ? -8.835 -4.364 3.581 1.00 80.69 72 GLN A N 1
ATOM 565 C CA . GLN A 1 72 ? -9.176 -5.724 3.170 1.00 80.69 72 GLN A CA 1
ATOM 566 C C . GLN A 1 72 ? -8.827 -6.790 4.225 1.00 80.69 72 GLN A C 1
ATOM 568 O O . GLN A 1 72 ? -9.285 -7.920 4.109 1.00 80.69 72 GLN A O 1
ATOM 573 N N . ASN A 1 73 ? -8.094 -6.423 5.287 1.00 77.19 73 ASN A N 1
ATOM 574 C CA . ASN A 1 73 ? -7.519 -7.339 6.279 1.00 77.19 73 ASN A CA 1
ATOM 575 C C . ASN A 1 73 ? -6.587 -8.405 5.672 1.00 77.19 73 ASN A C 1
ATOM 577 O O . ASN A 1 73 ? -6.374 -9.450 6.281 1.00 77.19 73 ASN A O 1
ATOM 581 N N . ASP A 1 74 ? -5.986 -8.110 4.517 1.00 75.50 74 ASP A N 1
ATOM 582 C CA . ASP A 1 74 ? -5.069 -9.011 3.802 1.00 75.50 74 ASP A CA 1
ATOM 583 C C . ASP A 1 74 ? -3.601 -8.821 4.231 1.00 75.50 74 ASP A C 1
ATOM 585 O O . ASP A 1 74 ? -2.679 -9.364 3.622 1.00 75.50 74 ASP A O 1
ATOM 589 N N . HIS A 1 75 ? -3.350 -8.034 5.282 1.00 77.88 75 HIS A N 1
ATOM 590 C CA . HIS A 1 75 ? -2.015 -7.945 5.865 1.00 77.88 75 HIS A CA 1
ATOM 591 C C . HIS A 1 75 ? -1.618 -9.296 6.458 1.00 77.88 75 HIS A C 1
ATOM 593 O O . HIS A 1 75 ? -2.377 -9.900 7.217 1.00 77.88 75 HIS A O 1
ATOM 599 N N . ILE A 1 76 ? -0.405 -9.746 6.131 1.00 72.19 76 ILE A N 1
ATOM 600 C CA . ILE A 1 76 ? 0.153 -11.000 6.640 1.00 72.19 76 ILE A CA 1
ATOM 601 C C . ILE A 1 76 ? 0.177 -10.919 8.166 1.00 72.19 76 ILE A C 1
ATOM 603 O O . ILE A 1 76 ? 0.962 -10.173 8.754 1.00 72.19 76 ILE A O 1
ATOM 607 N N . ARG A 1 77 ? -0.697 -11.689 8.808 1.00 72.56 77 ARG A N 1
ATOM 608 C CA . ARG A 1 77 ? -0.822 -11.768 10.261 1.00 72.56 77 ARG A CA 1
ATOM 609 C C . ARG A 1 77 ? -0.647 -13.212 10.707 1.00 72.56 77 ARG A C 1
ATOM 611 O O . ARG A 1 77 ? -0.901 -14.152 9.959 1.00 72.56 77 ARG A O 1
ATOM 618 N N . ILE A 1 78 ? -0.182 -13.400 11.937 1.00 72.50 78 ILE A N 1
ATOM 619 C CA . ILE A 1 78 ? -0.006 -14.738 12.509 1.00 72.50 78 ILE A CA 1
ATOM 620 C C . ILE A 1 78 ? -1.389 -15.244 12.942 1.00 72.50 78 ILE A C 1
ATOM 622 O O . ILE A 1 78 ? -1.818 -15.067 14.083 1.00 72.50 78 ILE A O 1
ATOM 626 N N . ASP A 1 79 ? -2.105 -15.858 12.002 1.00 68.81 79 ASP A N 1
ATOM 627 C CA . ASP A 1 79 ? -3.497 -16.288 12.177 1.00 68.81 79 ASP A CA 1
ATOM 628 C C . ASP A 1 79 ? -3.688 -17.419 13.196 1.00 68.81 79 ASP A C 1
ATOM 630 O O . ASP A 1 79 ? -4.777 -17.563 13.745 1.00 68.81 79 ASP A O 1
ATOM 634 N N . ILE A 1 80 ? -2.644 -18.198 13.503 1.00 77.38 80 ILE A N 1
ATOM 635 C CA . ILE A 1 80 ? -2.748 -19.364 14.400 1.00 77.38 80 ILE A CA 1
ATOM 636 C C . ILE A 1 80 ? -3.167 -18.939 15.811 1.00 77.38 80 ILE A C 1
ATOM 638 O O . ILE A 1 80 ? -4.045 -19.547 16.408 1.00 77.38 80 ILE A O 1
ATOM 642 N N . VAL A 1 81 ? -2.563 -17.878 16.347 1.00 76.88 81 VAL A N 1
A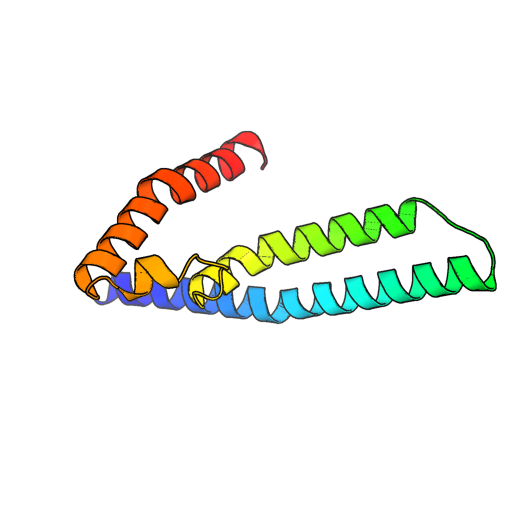TOM 643 C CA . VAL A 1 81 ? -2.860 -17.397 17.705 1.00 76.88 81 VAL A CA 1
ATOM 644 C C . VAL A 1 81 ? -4.119 -16.535 17.710 1.00 76.88 81 VAL A C 1
ATOM 646 O O . VAL A 1 81 ? -4.975 -16.694 18.576 1.00 76.88 81 VAL A O 1
ATOM 649 N N . TYR A 1 82 ? -4.273 -15.669 16.709 1.00 78.75 82 TYR A N 1
ATOM 650 C CA . TYR A 1 82 ? -5.431 -14.785 16.579 1.00 78.75 82 TYR A CA 1
ATOM 651 C C . TYR A 1 82 ? -6.742 -15.567 16.378 1.00 78.75 82 TYR A C 1
ATOM 653 O O . TYR A 1 82 ? -7.760 -15.245 16.994 1.00 78.75 82 TYR A O 1
ATOM 661 N N . GLY A 1 83 ? -6.713 -16.639 15.580 1.00 78.81 83 GLY A N 1
ATOM 662 C CA . GLY A 1 83 ? -7.863 -17.500 15.293 1.00 78.81 83 GLY A CA 1
ATOM 663 C C . GLY A 1 83 ? -8.353 -18.340 16.478 1.00 78.81 83 GLY A C 1
ATOM 664 O O . GLY A 1 83 ? -9.503 -18.770 16.469 1.00 78.81 83 GLY A O 1
ATOM 665 N N . MET A 1 84 ? -7.529 -18.537 17.516 1.00 83.00 84 MET A N 1
ATOM 666 C CA . MET A 1 84 ? -7.932 -19.245 18.743 1.00 83.00 84 MET A CA 1
ATOM 667 C C . MET A 1 84 ? -8.756 -18.378 19.706 1.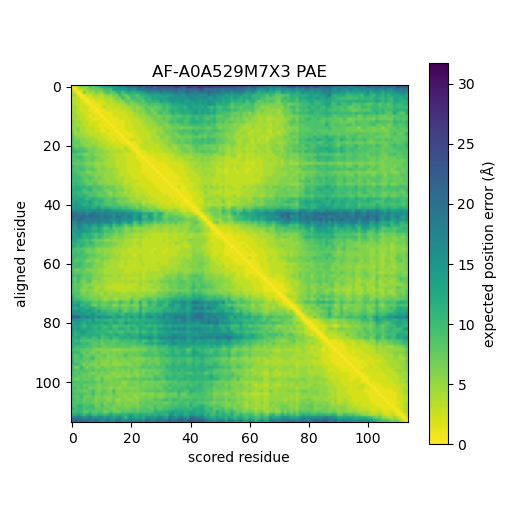00 83.00 84 MET A C 1
ATOM 669 O O . MET A 1 84 ? -9.400 -18.905 20.614 1.00 83.00 84 MET A O 1
ATOM 673 N N . PHE A 1 85 ? -8.750 -17.053 19.539 1.00 83.69 85 PHE A N 1
ATOM 674 C CA . PHE A 1 85 ? -9.471 -16.135 20.418 1.00 83.69 85 PHE A CA 1
ATOM 675 C C . PHE A 1 85 ? -10.892 -15.830 19.925 1.00 83.69 85 PHE A C 1
ATOM 677 O O . PHE A 1 85 ? -11.206 -15.891 18.740 1.00 83.69 85 PHE A O 1
ATOM 684 N N . SER A 1 86 ? -11.780 -15.450 20.852 1.00 87.12 86 SER A N 1
ATOM 685 C CA . SER A 1 86 ? -13.137 -15.009 20.503 1.00 87.12 86 SER A CA 1
ATOM 686 C C . SER A 1 86 ? -13.125 -13.701 19.697 1.00 87.12 86 SER A C 1
ATOM 688 O O . SER A 1 86 ? -12.249 -12.856 19.889 1.00 87.12 86 SER A O 1
ATOM 690 N N . ARG A 1 87 ? -14.158 -13.469 18.870 1.00 84.25 87 ARG A N 1
ATOM 691 C CA . ARG A 1 87 ? -14.302 -12.240 18.054 1.00 84.25 87 ARG A CA 1
ATOM 692 C C . ARG A 1 87 ? -14.149 -10.940 18.853 1.00 84.25 87 ARG A C 1
ATOM 694 O O . ARG A 1 87 ? -13.640 -9.953 18.342 1.00 84.25 87 ARG A O 1
ATOM 701 N N . ARG A 1 88 ? -14.574 -10.921 20.123 1.00 85.31 88 ARG A N 1
ATOM 702 C CA . ARG A 1 88 ? -14.418 -9.738 20.988 1.00 85.31 88 ARG A CA 1
ATOM 703 C C . ARG A 1 88 ? -12.954 -9.461 21.314 1.00 85.31 88 ARG A C 1
ATOM 705 O O . ARG A 1 88 ? -12.541 -8.310 21.278 1.00 85.31 88 ARG A O 1
ATOM 712 N N . VAL A 1 89 ? -12.187 -10.503 21.628 1.00 85.69 89 VAL A N 1
ATOM 713 C CA . VAL A 1 89 ? -10.757 -10.382 21.946 1.00 85.69 89 VAL A CA 1
ATOM 714 C C . VAL A 1 89 ? -9.970 -9.994 20.697 1.00 85.69 89 VAL A C 1
ATOM 716 O O . VAL A 1 89 ? -9.122 -9.117 20.777 1.00 85.69 89 VAL A O 1
ATOM 719 N N . GL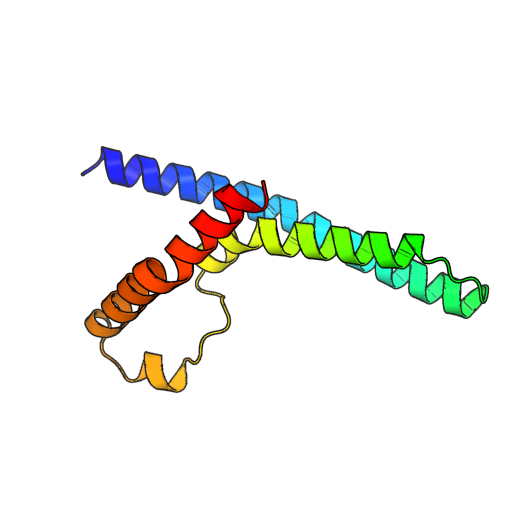N A 1 90 ? -10.319 -10.556 19.539 1.00 84.50 90 GLN A N 1
ATOM 720 C CA . GLN A 1 90 ? -9.763 -10.173 18.238 1.00 84.50 90 GLN A CA 1
ATOM 721 C C . GLN A 1 90 ? -9.902 -8.666 17.962 1.00 84.50 90 GLN A C 1
ATOM 723 O O . GLN A 1 90 ? -8.902 -7.993 17.739 1.00 84.50 90 GLN A O 1
ATOM 728 N N . HIS A 1 91 ? -11.110 -8.105 18.100 1.00 85.75 91 HIS A N 1
ATOM 729 C CA . HIS A 1 91 ? -11.323 -6.664 17.922 1.00 85.75 91 HIS A CA 1
ATOM 730 C C . HIS A 1 91 ? -10.558 -5.800 18.931 1.00 85.75 91 HIS A C 1
ATOM 732 O O . HIS A 1 91 ? -10.117 -4.707 18.585 1.00 85.75 91 HIS A O 1
ATOM 738 N N . TRP A 1 92 ? -10.391 -6.268 20.172 1.00 88.75 92 TRP A N 1
ATOM 739 C CA . TRP A 1 92 ? -9.576 -5.569 21.167 1.00 88.75 92 TRP A CA 1
ATOM 740 C C . TRP A 1 92 ? -8.088 -5.595 20.821 1.00 88.75 92 TRP A C 1
ATOM 742 O O . TRP A 1 92 ? -7.426 -4.569 20.955 1.00 88.75 92 TRP A O 1
ATOM 752 N N . ILE A 1 93 ? -7.574 -6.737 20.357 1.00 86.56 93 ILE A N 1
ATOM 753 C CA . ILE A 1 93 ? -6.190 -6.870 19.889 1.00 86.56 93 ILE A CA 1
ATOM 754 C C . ILE A 1 93 ? -5.954 -5.927 18.712 1.00 86.56 93 ILE A C 1
ATOM 756 O O . ILE A 1 93 ? -4.984 -5.175 18.738 1.00 86.56 93 ILE A O 1
ATOM 760 N N . ASP A 1 94 ? -6.860 -5.907 17.732 1.00 85.50 94 ASP A N 1
ATOM 761 C CA . ASP A 1 94 ? -6.750 -5.002 16.592 1.00 85.50 94 ASP A CA 1
ATOM 762 C C . ASP A 1 94 ? -6.795 -3.549 17.060 1.00 85.50 94 ASP A C 1
ATOM 764 O O . ASP A 1 94 ? -5.920 -2.772 16.698 1.00 85.50 94 ASP A O 1
ATOM 768 N N . LEU A 1 95 ? -7.750 -3.166 17.909 1.00 87.81 95 LEU A N 1
ATOM 769 C CA . LEU A 1 95 ? -7.868 -1.788 18.388 1.00 87.81 95 LEU A CA 1
ATOM 770 C C . LEU A 1 95 ? -6.603 -1.321 19.120 1.00 87.81 95 LEU A C 1
ATOM 772 O O . LEU A 1 95 ? -6.099 -0.233 18.841 1.00 87.81 95 LEU A O 1
ATOM 776 N N . LEU A 1 96 ? -6.079 -2.140 20.035 1.00 90.94 96 LEU A N 1
ATOM 777 C CA . LEU A 1 96 ? -4.846 -1.833 20.759 1.00 90.94 96 LEU A CA 1
ATOM 778 C C . LEU A 1 96 ? -3.638 -1.814 19.816 1.00 90.94 96 LEU A C 1
ATOM 780 O O . LEU A 1 96 ? -2.816 -0.904 19.897 1.00 90.94 96 LEU A O 1
ATOM 784 N N . GLY A 1 97 ? -3.558 -2.765 18.885 1.00 87.81 97 GLY A N 1
ATOM 785 C CA . GLY A 1 97 ? -2.518 -2.825 17.861 1.00 87.81 97 GLY A CA 1
ATOM 786 C C . GLY A 1 97 ? -2.484 -1.562 17.002 1.00 87.81 97 GLY A C 1
ATOM 787 O O . GLY A 1 97 ? -1.440 -0.930 16.831 1.00 87.81 97 GLY A O 1
ATOM 788 N N . HIS A 1 98 ? -3.652 -1.138 16.525 1.00 88.56 98 HIS A N 1
ATOM 789 C CA . HIS A 1 98 ? -3.784 0.067 15.722 1.00 88.56 98 HIS A CA 1
ATOM 790 C C . HIS A 1 98 ? -3.462 1.324 16.536 1.00 88.56 98 HIS A C 1
ATOM 792 O O . HIS A 1 98 ? -2.774 2.207 16.036 1.00 88.56 98 HIS A O 1
ATOM 798 N N . LEU A 1 99 ? -3.911 1.409 17.789 1.00 90.81 99 LEU A N 1
ATOM 799 C CA . LEU A 1 99 ? -3.720 2.600 18.616 1.00 90.81 99 LEU A CA 1
ATOM 800 C C . LEU A 1 99 ? -2.274 2.779 19.099 1.00 90.81 99 LEU A C 1
ATOM 802 O O . LEU A 1 99 ? -1.787 3.906 19.119 1.00 90.81 99 LEU A O 1
ATOM 806 N N . PHE A 1 100 ? -1.597 1.699 19.494 1.00 91.12 100 PHE A N 1
ATOM 807 C CA . PHE A 1 100 ? -0.268 1.774 20.112 1.00 91.12 100 PHE A CA 1
ATOM 808 C C . PHE A 1 100 ? 0.891 1.545 19.144 1.00 91.12 100 PHE A C 1
ATOM 810 O O . PHE A 1 100 ? 1.996 1.999 19.428 1.00 91.12 100 PHE A O 1
ATOM 817 N N . PHE A 1 101 ? 0.667 0.875 18.012 1.00 88.50 101 PHE A N 1
ATOM 818 C CA . PHE A 1 101 ? 1.735 0.594 17.048 1.00 88.50 101 PHE A CA 1
ATOM 819 C C . PHE A 1 101 ? 1.503 1.313 15.723 1.00 88.50 101 PHE A C 1
ATOM 821 O O . PHE A 1 101 ? 2.356 2.086 15.290 1.00 88.50 101 PHE A O 1
ATOM 828 N N . LEU A 1 102 ? 0.336 1.119 15.101 1.00 87.56 102 LEU A N 1
ATOM 829 C CA . LEU A 1 102 ? 0.073 1.680 13.773 1.00 87.56 102 LEU A CA 1
ATOM 830 C C . LEU A 1 102 ? -0.060 3.209 13.803 1.00 87.56 102 LEU A C 1
ATOM 832 O O . LEU A 1 102 ? 0.577 3.891 13.008 1.00 87.56 102 LEU A O 1
ATOM 836 N N . MET A 1 103 ? -0.842 3.762 14.732 1.00 89.56 103 MET A N 1
ATOM 837 C CA . MET A 1 103 ? -1.076 5.206 14.829 1.00 89.56 103 MET A CA 1
ATOM 838 C C . MET A 1 103 ? 0.210 5.997 15.119 1.00 89.56 103 MET A C 1
ATOM 840 O O . MET A 1 103 ? 0.478 6.941 14.378 1.00 89.56 103 MET A O 1
ATOM 844 N N . PRO A 1 104 ? 1.055 5.630 16.106 1.00 90.81 104 PRO A N 1
ATOM 845 C CA . PRO A 1 104 ? 2.319 6.327 16.329 1.00 90.81 104 PRO A CA 1
ATOM 846 C C . PRO A 1 104 ? 3.263 6.238 15.131 1.00 90.81 104 PRO A C 1
ATOM 848 O O . PRO A 1 104 ? 3.905 7.229 14.796 1.00 90.81 104 PRO A O 1
ATOM 851 N N . PHE A 1 105 ? 3.309 5.089 14.447 1.00 88.50 105 PHE A N 1
ATOM 852 C CA . PHE A 1 105 ? 4.098 4.932 13.226 1.00 88.50 105 PHE A CA 1
ATOM 853 C C . PHE A 1 105 ? 3.617 5.869 12.111 1.00 88.50 105 PHE A C 1
ATOM 855 O O . PHE A 1 105 ? 4.425 6.584 11.522 1.00 88.50 105 PHE A O 1
ATOM 862 N N . VAL A 1 106 ? 2.306 5.923 11.859 1.00 88.56 106 VAL A N 1
ATOM 863 C CA . VAL A 1 106 ? 1.718 6.824 10.855 1.00 88.56 106 VAL A CA 1
ATOM 864 C C . VAL A 1 106 ? 1.995 8.286 11.206 1.00 88.56 106 VAL A C 1
ATOM 866 O O . VAL A 1 106 ? 2.398 9.050 10.334 1.00 88.56 106 VAL A O 1
ATOM 869 N N . VAL A 1 107 ? 1.837 8.677 12.474 1.00 90.56 107 VAL A N 1
ATOM 870 C CA . VAL A 1 107 ? 2.150 10.042 12.928 1.00 90.56 107 VAL A CA 1
ATOM 871 C C . VAL A 1 107 ? 3.625 10.369 12.699 1.00 90.56 107 VAL A C 1
ATOM 873 O O . VAL A 1 107 ? 3.932 11.438 12.179 1.00 90.56 107 VAL A O 1
ATOM 876 N N . LEU A 1 108 ? 4.536 9.451 13.029 1.00 91.25 108 LEU A N 1
ATOM 877 C CA . LEU A 1 108 ? 5.969 9.643 12.811 1.00 91.25 108 LEU A CA 1
ATOM 878 C C . LEU A 1 108 ? 6.281 9.829 11.320 1.00 91.25 108 LEU A C 1
ATOM 880 O O . LEU A 1 108 ? 6.992 10.763 10.960 1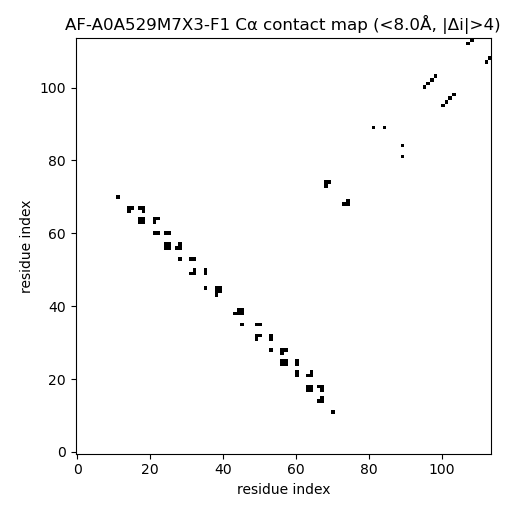.00 91.25 108 LEU A O 1
ATOM 884 N N . MET A 1 109 ? 5.704 9.000 10.449 1.00 86.44 109 MET A N 1
ATOM 885 C CA . MET A 1 109 ? 5.856 9.146 8.998 1.00 86.44 109 MET A CA 1
ATOM 886 C C . MET A 1 109 ? 5.344 10.504 8.496 1.00 86.44 109 MET A C 1
ATOM 888 O O . MET A 1 109 ? 6.025 11.157 7.715 1.00 86.44 109 MET A O 1
ATOM 892 N N . VAL A 1 110 ? 4.185 10.968 8.969 1.00 87.50 110 VAL A N 1
ATOM 893 C CA . VAL A 1 110 ? 3.607 12.253 8.534 1.00 87.50 110 VAL A CA 1
ATOM 894 C C . VAL A 1 110 ? 4.410 13.455 9.036 1.00 87.50 110 VAL A C 1
ATOM 896 O O . VAL A 1 110 ? 4.507 14.445 8.326 1.00 87.50 110 VAL A O 1
ATOM 899 N N . VAL A 1 111 ? 4.965 13.398 10.248 1.00 90.81 111 VAL A N 1
ATOM 900 C CA . VAL A 1 111 ? 5.675 14.542 10.850 1.00 90.81 111 VAL A CA 1
ATOM 901 C C . VAL A 1 111 ? 7.130 14.638 10.390 1.00 90.81 111 VAL A C 1
ATOM 903 O O . VAL A 1 111 ? 7.656 15.742 10.287 1.00 90.81 111 VAL A O 1
ATOM 906 N N . TYR A 1 112 ? 7.795 13.503 10.163 1.00 83.44 112 TYR A N 1
ATOM 907 C CA . TYR A 1 112 ? 9.237 13.474 9.902 1.00 83.44 112 TYR A CA 1
ATOM 908 C C . TYR A 1 112 ? 9.619 13.148 8.455 1.00 83.44 112 TYR A C 1
ATOM 910 O O . TYR A 1 112 ? 10.735 13.478 8.061 1.00 83.44 112 TYR A O 1
ATOM 918 N N . PHE A 1 113 ? 8.759 12.473 7.686 1.00 68.31 113 PHE A N 1
ATOM 919 C CA . PHE A 1 113 ? 9.090 12.000 6.332 1.00 68.31 113 PHE A CA 1
ATOM 920 C C . PHE A 1 113 ? 8.326 12.706 5.201 1.00 68.31 113 PHE A C 1
ATOM 922 O O . PHE A 1 113 ? 8.718 12.543 4.045 1.00 68.31 113 PHE A O 1
ATOM 929 N N . VAL A 1 114 ? 7.271 13.468 5.509 1.00 56.28 114 VAL A N 1
ATOM 930 C CA . VAL A 1 114 ? 6.555 14.351 4.564 1.00 56.28 114 VAL A CA 1
ATOM 931 C C . VAL A 1 114 ? 7.014 15.785 4.781 1.00 56.28 114 VAL A C 1
ATOM 933 O O . VAL A 1 114 ? 7.296 16.457 3.765 1.00 56.28 114 VAL A O 1
#

Foldseek 3Di:
DVVVVVVVVVVLVVLVVQLVVLVVLVVVLVVLVVVQVCCCVPVVDHDVVSVVSSVVSVVVSCVSNVVVCVVVVVPDDPCPVLVVDDPVVNVVCVVCCCVPPVVVVVVCCVPPVD

Sequence (114 aa):
MAGLLALSRTIDRINEFIGRWVSWLILLAILVSAGNAVIRKVFDTSSNAWLELQWYLFGAAFMLAAAYTLKQNDHIRIDIVYGMFSRRVQHWIDLLGHLFFLMPFVVLMVVYFV

Secondary structure (DSSP, 8-state):
-HHHHHHHHHHHHHHHHHHHHHHHHHHHHHHHHHHHHHHHHHS----HHHHHHHHHHHHHHHHHHHHHHHHTT-S---HHHHTTS-HHHHHHHHHHHIIIIIHHHHHHHHHHT-

Nearest PDB structures (foldseek):
  7qha-assembly1_A  TM=6.688E-01  e=1.759E-01  Photobacterium profundum SS9
  6o35-assembly1_B-2  TM=4.082E-01  e=3.674E+00  synthetic construct

Solvent-accessible surface area (backbone atoms only — not comparable to full-atom values): 6351 Å² total; per-residue (Å²): 113,70,68,63,53,52,51,51,54,50,54,54,50,51,34,51,51,49,27,60,59,35,52,52,40,49,53,49,30,50,52,53,49,51,50,50,53,51,43,36,72,76,67,71,51,83,59,68,67,63,54,50,51,38,51,51,36,47,49,52,28,50,64,59,29,46,63,30,37,55,74,70,64,69,57,93,66,75,54,77,68,56,68,75,49,56,74,70,55,45,53,49,51,51,52,51,45,42,60,72,50,48,46,54,50,52,50,49,46,58,74,75,74,105